Protein AF-A0A537WJ07-F1 (afdb_monomer_lite)

Foldseek 3Di:
DQCLQVQWDPAKDKDFWADQDPVPGIDGQDQAPFEEEEERSNADVHVSNPCNVVRYTYIYDYLQQALCNRCVVVGPYYHYGDHDDDVVVSCVRNVVRVVVVVD

Sequence (103 aa):
MDLAKEVTCRQSYDWTETVWRRETGYGRQDAPRFHVVAVDYGAKRNILRMLAEHGCRVTVVPATATTEDILRHEPDGIFLSNGPGDPAATGEYAVPVLRELIA

Radius of gyration: 14.04 Å; chains: 1; bounding box: 38×24×38 Å

Secondary structure (DSSP, 8-state):
---HHHHS-SS-EEE-EEEEETTTEEEE--S-SEEEEEEESS--HHHHHHHHHTTEEEEEEETT--HHHHHTT--SEEEE---SS-HHHHHHHHHHHHHHHH-

Structure (mmCIF, N/CA/C/O backbone):
data_AF-A0A537WJ07-F1
#
_entry.id   AF-A0A537WJ07-F1
#
loop_
_atom_site.group_PDB
_atom_site.id
_atom_site.type_symbol
_atom_site.label_atom_id
_atom_site.label_alt_id
_atom_site.label_comp_id
_atom_site.label_asym_id
_atom_site.label_entity_id
_atom_site.label_seq_id
_atom_site.pdbx_PDB_ins_code
_atom_site.Cartn_x
_atom_site.Cartn_y
_atom_site.Cartn_z
_atom_site.occupancy
_atom_site.B_iso_or_equiv
_atom_site.auth_seq_id
_atom_site.auth_comp_id
_atom_site.auth_asym_id
_atom_site.auth_atom_id
_atom_site.pdbx_PDB_model_num
ATOM 1 N N . MET A 1 1 ? 0.197 4.471 20.718 1.00 70.44 1 MET A N 1
ATOM 2 C CA . MET A 1 1 ? 0.126 5.704 19.896 1.00 70.44 1 MET A CA 1
ATOM 3 C C . MET A 1 1 ? -0.006 5.273 18.445 1.00 70.44 1 MET A C 1
ATOM 5 O O . MET A 1 1 ? 0.759 4.407 18.033 1.00 70.44 1 MET A O 1
ATOM 9 N N . ASP A 1 2 ? -0.986 5.809 17.717 1.00 83.81 2 ASP A N 1
ATOM 10 C CA . ASP A 1 2 ? -1.276 5.436 16.325 1.00 83.81 2 ASP A CA 1
ATOM 11 C C . ASP A 1 2 ? -0.456 6.297 15.359 1.00 83.81 2 ASP A C 1
ATOM 13 O O . ASP A 1 2 ? -0.833 7.422 15.045 1.00 83.81 2 ASP A O 1
ATOM 17 N N . LEU A 1 3 ? 0.690 5.770 14.926 1.00 87.44 3 LEU A N 1
ATOM 18 C CA . LEU A 1 3 ? 1.590 6.460 13.997 1.00 87.44 3 LEU A CA 1
ATOM 19 C C . LEU A 1 3 ? 1.259 6.163 12.527 1.00 87.44 3 LEU A C 1
ATOM 21 O O . LEU A 1 3 ? 1.721 6.877 11.641 1.00 87.44 3 LEU A O 1
ATOM 25 N N . ALA A 1 4 ? 0.448 5.137 12.245 1.00 87.62 4 ALA A N 1
ATOM 26 C CA . ALA A 1 4 ? 0.082 4.760 10.880 1.00 87.62 4 ALA A CA 1
ATOM 27 C C . ALA A 1 4 ? -0.740 5.861 10.187 1.00 87.62 4 ALA A C 1
ATOM 29 O O . ALA A 1 4 ? -0.504 6.165 9.017 1.00 87.62 4 ALA A O 1
ATOM 30 N N . LYS A 1 5 ? -1.630 6.541 10.926 1.00 88.88 5 LYS A N 1
ATOM 31 C CA . LYS A 1 5 ? -2.402 7.692 10.417 1.00 88.88 5 LYS A CA 1
ATOM 32 C C . LYS A 1 5 ? -1.544 8.896 10.023 1.00 88.88 5 LYS A C 1
ATOM 34 O O . LYS A 1 5 ? -1.996 9.721 9.234 1.00 88.88 5 LYS A O 1
ATOM 39 N N . GLU A 1 6 ? -0.329 9.014 10.553 1.00 92.12 6 GLU A N 1
ATOM 40 C CA . GLU A 1 6 ? 0.572 10.120 10.214 1.00 92.12 6 GLU A CA 1
ATOM 41 C C . GLU A 1 6 ? 1.358 9.861 8.924 1.00 92.12 6 GLU A C 1
ATOM 43 O O . GLU A 1 6 ? 1.740 10.809 8.235 1.00 92.12 6 GLU A O 1
ATOM 48 N N . VAL A 1 7 ? 1.600 8.587 8.592 1.00 94.69 7 VAL A N 1
ATOM 49 C CA . VAL A 1 7 ? 2.471 8.184 7.474 1.00 94.69 7 VAL A CA 1
ATOM 50 C C . VAL A 1 7 ? 1.732 7.569 6.285 1.00 94.69 7 VAL A C 1
ATOM 52 O O . VAL A 1 7 ? 2.336 7.426 5.224 1.00 94.69 7 VAL A O 1
ATOM 55 N N . THR A 1 8 ? 0.453 7.221 6.444 1.00 96.69 8 THR A N 1
ATOM 56 C CA . THR A 1 8 ? -0.413 6.743 5.357 1.00 96.69 8 THR A CA 1
ATOM 57 C C . THR A 1 8 ? -0.501 7.746 4.207 1.00 96.69 8 THR A C 1
ATOM 59 O O . THR A 1 8 ? -0.427 8.967 4.390 1.00 96.69 8 THR A O 1
ATOM 62 N N . CYS A 1 9 ? -0.755 7.243 3.002 1.00 95.12 9 CYS A N 1
ATOM 63 C CA . CYS A 1 9 ? -1.140 8.071 1.874 1.00 95.12 9 CYS A CA 1
ATOM 64 C C . CYS A 1 9 ? -2.426 8.869 2.156 1.00 95.12 9 CYS 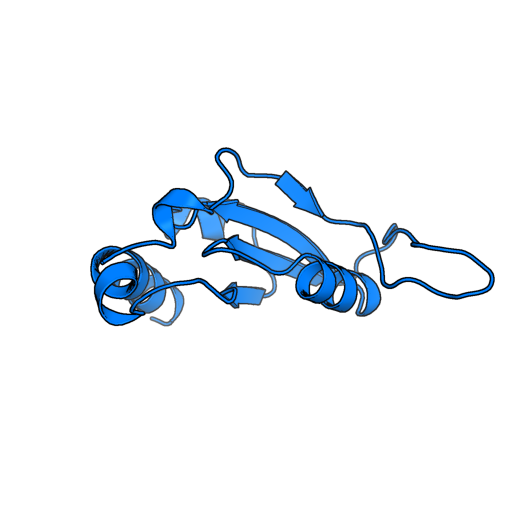A C 1
ATOM 66 O O . CYS A 1 9 ? -3.333 8.417 2.857 1.00 95.12 9 CYS A O 1
ATOM 68 N N . ARG A 1 10 ? -2.493 10.090 1.607 1.00 93.50 10 ARG A N 1
ATOM 69 C CA . ARG A 1 10 ? -3.654 10.992 1.745 1.00 93.50 10 ARG A CA 1
ATOM 70 C C . ARG A 1 10 ? -4.743 10.734 0.709 1.00 93.50 10 ARG A C 1
ATOM 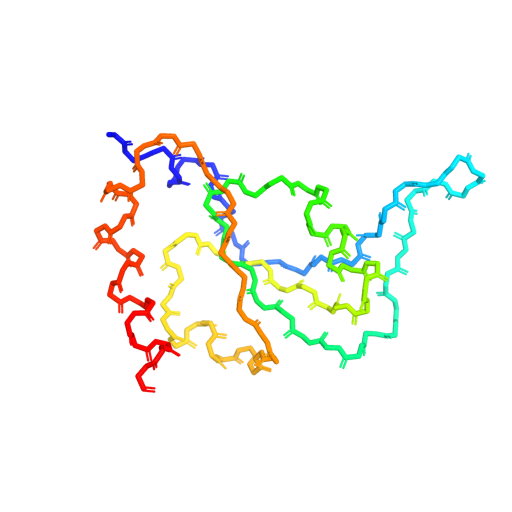72 O O . ARG A 1 10 ? -5.892 11.097 0.925 1.00 93.50 10 ARG A O 1
ATOM 79 N N . GLN A 1 11 ? -4.356 10.189 -0.437 1.00 95.19 11 GLN A N 1
ATOM 80 C CA . GLN A 1 11 ? -5.231 9.850 -1.551 1.00 95.19 11 GLN A CA 1
ATOM 81 C C . GLN A 1 11 ? -4.774 8.509 -2.103 1.00 95.19 11 GLN A C 1
ATOM 83 O O . GLN A 1 11 ? -3.569 8.236 -2.115 1.00 95.19 11 GLN A O 1
ATOM 88 N N . SER A 1 12 ? -5.728 7.701 -2.557 1.00 97.62 12 SER A N 1
ATOM 89 C CA . SER A 1 12 ? -5.416 6.444 -3.224 1.00 97.62 12 SER A CA 1
ATOM 90 C C . SER A 1 12 ? -4.636 6.701 -4.511 1.00 97.62 12 SER A C 1
ATOM 92 O O . SER A 1 12 ? -4.875 7.692 -5.204 1.00 97.62 12 SER A O 1
ATOM 94 N N . TYR A 1 13 ? -3.696 5.818 -4.831 1.00 98.12 13 TYR A N 1
ATOM 95 C CA . TYR A 1 13 ? -2.872 5.936 -6.031 1.00 98.12 13 TYR A CA 1
ATOM 96 C C . TYR A 1 13 ? -2.476 4.565 -6.572 1.00 98.12 13 TYR A C 1
ATOM 98 O O . TYR A 1 13 ? -2.395 3.587 -5.831 1.00 98.12 13 TYR A O 1
ATOM 106 N N . ASP A 1 14 ? -2.176 4.505 -7.866 1.00 97.69 14 ASP A N 1
ATOM 107 C CA . ASP A 1 14 ? -1.665 3.291 -8.494 1.00 97.69 14 ASP A CA 1
ATOM 108 C C . ASP A 1 14 ? -0.139 3.218 -8.417 1.00 97.69 14 ASP A C 1
ATOM 110 O O . ASP A 1 14 ? 0.575 4.212 -8.584 1.00 97.69 14 ASP A O 1
ATOM 114 N N . TRP A 1 15 ? 0.373 2.009 -8.209 1.00 98.00 15 TRP A N 1
ATOM 115 C CA . TRP A 1 15 ? 1.793 1.703 -8.221 1.00 98.00 15 TRP A CA 1
ATOM 116 C C . TRP A 1 15 ? 2.111 0.675 -9.306 1.00 98.00 15 TRP A C 1
ATOM 118 O O . TRP A 1 15 ? 1.580 -0.437 -9.320 1.00 98.00 15 TRP A O 1
ATOM 128 N N . THR A 1 16 ? 3.035 1.041 -10.193 1.00 96.25 16 THR A N 1
ATOM 129 C CA . THR A 1 16 ? 3.497 0.190 -11.301 1.00 96.25 16 THR A CA 1
ATOM 130 C C . THR A 1 16 ? 5.020 0.067 -11.370 1.00 96.25 16 THR A C 1
ATOM 132 O O . THR A 1 16 ? 5.520 -0.647 -12.227 1.00 96.25 16 THR A O 1
ATOM 135 N N . GLU A 1 17 ? 5.786 0.775 -10.536 1.00 97.88 17 GLU A N 1
ATOM 136 C CA . GLU A 1 17 ? 7.258 0.715 -10.559 1.00 97.88 17 GLU A CA 1
ATOM 137 C C . GLU A 1 17 ? 7.740 -0.654 -10.048 1.00 97.88 17 GLU A C 1
ATOM 139 O O . GLU A 1 17 ? 7.312 -1.092 -8.981 1.00 97.88 17 GLU A O 1
ATOM 144 N N . THR A 1 18 ? 8.630 -1.332 -10.773 1.00 97.62 18 THR A N 1
ATOM 145 C CA . THR A 1 18 ? 9.165 -2.646 -10.368 1.00 97.62 18 THR A CA 1
ATOM 146 C C . THR A 1 18 ? 10.509 -2.525 -9.643 1.00 97.62 18 THR A C 1
ATOM 148 O O . THR A 1 18 ? 10.972 -1.423 -9.337 1.00 97.62 18 THR A O 1
ATOM 151 N N . VAL A 1 19 ? 11.130 -3.649 -9.270 1.00 97.81 19 VAL A N 1
ATOM 152 C CA . VAL A 1 19 ? 12.390 -3.625 -8.509 1.00 97.81 19 VAL A CA 1
ATOM 153 C C . VAL A 1 19 ? 13.540 -3.049 -9.336 1.00 97.81 19 VAL A C 1
ATOM 155 O O . VAL A 1 19 ? 13.573 -3.144 -10.560 1.00 97.81 19 VAL A O 1
ATOM 158 N N . TRP A 1 20 ? 14.509 -2.450 -8.646 1.00 98.06 20 TRP A N 1
ATOM 159 C CA . TRP A 1 20 ? 15.700 -1.910 -9.291 1.00 98.06 20 TRP A CA 1
ATOM 160 C C . TRP A 1 20 ? 16.625 -3.027 -9.781 1.00 98.06 20 TRP A C 1
ATOM 162 O O . TRP A 1 20 ? 16.915 -3.971 -9.041 1.00 98.06 20 TRP A O 1
ATOM 172 N N . ARG A 1 21 ? 17.150 -2.880 -10.997 1.00 96.69 21 ARG A N 1
ATOM 173 C CA . ARG A 1 21 ? 18.223 -3.706 -11.564 1.00 96.69 21 ARG A CA 1
ATOM 174 C C . ARG A 1 21 ? 19.391 -2.814 -11.967 1.00 96.69 21 ARG A C 1
ATOM 176 O O . ARG A 1 21 ? 19.197 -1.672 -12.374 1.00 96.69 21 ARG A O 1
ATOM 183 N N . ARG A 1 22 ? 20.613 -3.336 -11.873 1.00 96.81 22 ARG A N 1
ATOM 184 C CA . ARG A 1 22 ? 21.834 -2.550 -12.106 1.00 96.81 22 ARG A CA 1
ATOM 185 C C . ARG A 1 22 ? 21.921 -2.005 -13.530 1.00 96.81 22 ARG A C 1
ATOM 187 O O . ARG A 1 22 ? 22.406 -0.899 -13.728 1.00 96.81 22 ARG A O 1
ATOM 194 N N . GLU A 1 23 ? 21.453 -2.778 -14.499 1.00 96.75 23 GLU A N 1
ATOM 195 C CA . GLU A 1 23 ? 21.559 -2.475 -15.923 1.00 96.75 23 GLU A CA 1
ATOM 196 C C . GLU A 1 23 ? 20.443 -1.545 -16.419 1.00 96.75 23 GLU A C 1
ATOM 198 O O . GLU A 1 23 ? 20.668 -0.755 -17.331 1.00 96.75 23 GLU A O 1
ATOM 203 N N . THR A 1 24 ? 19.245 -1.636 -15.833 1.00 95.00 24 THR A N 1
ATOM 204 C CA . THR A 1 24 ? 18.028 -0.992 -16.361 1.00 95.00 24 THR A CA 1
ATOM 205 C C . THR A 1 24 ? 17.343 -0.039 -15.385 1.00 95.00 24 THR A C 1
ATOM 207 O O . THR A 1 24 ? 16.410 0.659 -15.771 1.00 95.00 24 THR A O 1
ATOM 210 N N . GLY A 1 25 ? 17.809 0.046 -14.138 1.00 97.31 25 GLY A N 1
ATOM 211 C CA . GLY A 1 25 ? 17.178 0.865 -13.111 1.00 97.31 25 GLY A CA 1
ATOM 212 C C . GLY A 1 25 ? 15.859 0.269 -12.615 1.00 97.31 25 GLY A C 1
ATOM 213 O O . GLY A 1 25 ? 15.694 -0.950 -12.576 1.00 97.31 25 GLY A O 1
ATOM 214 N N . TYR A 1 26 ? 14.934 1.132 -12.187 1.00 97.81 26 TYR A N 1
ATOM 215 C CA . TYR A 1 26 ? 13.563 0.722 -11.875 1.00 97.81 26 TYR A CA 1
ATOM 216 C C . TYR A 1 26 ? 12.786 0.475 -13.169 1.00 97.81 26 TYR A C 1
ATOM 218 O O . TYR A 1 26 ? 12.820 1.304 -14.078 1.00 97.81 26 TYR A O 1
ATOM 226 N N . GLY A 1 27 ? 12.083 -0.653 -13.243 1.00 96.19 27 GLY A N 1
ATOM 227 C CA . GLY A 1 27 ? 11.196 -0.965 -14.360 1.00 96.19 27 GLY A CA 1
ATOM 228 C C . GLY A 1 27 ? 9.758 -0.510 -14.121 1.00 96.19 27 GLY A C 1
ATOM 229 O O . GLY A 1 27 ? 9.441 0.179 -13.146 1.00 96.19 27 GL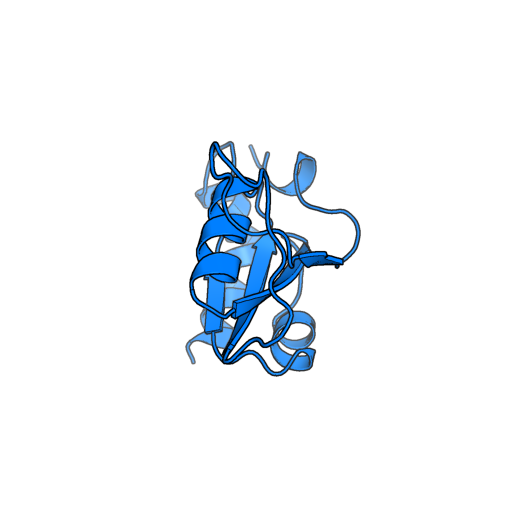Y A O 1
ATOM 230 N N . ARG A 1 28 ? 8.868 -0.937 -15.018 1.00 96.88 28 ARG A N 1
ATOM 231 C CA . ARG A 1 28 ? 7.431 -0.679 -14.950 1.00 96.88 28 ARG A CA 1
ATOM 232 C C . ARG A 1 28 ? 6.643 -1.952 -15.269 1.00 96.88 28 ARG A C 1
ATOM 234 O O . ARG A 1 28 ? 7.033 -2.725 -16.137 1.00 96.88 28 ARG A O 1
ATOM 241 N N . GLN A 1 29 ? 5.555 -2.168 -14.540 1.00 96.81 29 GLN A N 1
ATOM 242 C CA . GLN A 1 29 ? 4.574 -3.215 -14.789 1.00 96.81 29 GLN A CA 1
ATOM 243 C C . GLN A 1 29 ? 3.503 -2.690 -15.750 1.00 96.81 29 GLN A C 1
ATOM 245 O O . GLN A 1 29 ? 2.676 -1.869 -15.354 1.00 96.81 29 GLN A O 1
ATOM 250 N N . ASP A 1 30 ? 3.520 -3.180 -16.990 1.00 96.25 30 ASP A N 1
ATOM 251 C CA . ASP A 1 30 ? 2.617 -2.733 -18.061 1.00 96.25 30 ASP A CA 1
ATOM 252 C C . ASP A 1 30 ? 1.587 -3.797 -18.488 1.00 96.25 30 ASP A C 1
ATOM 254 O O . ASP A 1 30 ? 0.621 -3.476 -19.176 1.00 96.25 30 ASP A O 1
ATOM 258 N N . ALA A 1 31 ? 1.752 -5.054 -18.063 1.00 96.81 31 ALA A N 1
ATOM 259 C CA . ALA A 1 31 ? 0.857 -6.167 -18.387 1.00 96.81 31 ALA A CA 1
ATOM 260 C C . ALA A 1 31 ? 0.522 -6.990 -17.125 1.00 96.81 31 ALA A C 1
ATOM 262 O O . ALA A 1 31 ? 0.923 -8.156 -17.013 1.00 96.81 31 ALA A O 1
ATOM 263 N N . PRO A 1 32 ? -0.176 -6.385 -16.142 1.00 96.81 32 PRO A N 1
ATOM 264 C CA . PRO A 1 32 ? -0.481 -7.043 -14.881 1.00 96.81 32 PRO A CA 1
ATOM 265 C C . PRO A 1 32 ? -1.436 -8.222 -15.088 1.00 96.81 32 PRO A C 1
ATOM 267 O O . PRO A 1 32 ? -2.377 -8.158 -15.875 1.00 96.81 32 PRO A O 1
ATOM 270 N N . ARG A 1 33 ? -1.189 -9.300 -14.346 1.00 97.75 33 ARG A N 1
ATOM 271 C CA . ARG A 1 33 ? -2.018 -10.514 -14.309 1.00 97.75 33 ARG A CA 1
ATOM 272 C C . ARG A 1 33 ? -2.980 -10.538 -13.129 1.00 97.75 33 ARG A C 1
ATOM 274 O O . ARG A 1 33 ? -3.967 -11.256 -13.193 1.00 97.75 33 ARG A O 1
ATOM 281 N N . PHE A 1 34 ? -2.645 -9.803 -12.073 1.00 98.06 34 PHE A N 1
ATOM 282 C CA . PHE A 1 34 ? -3.408 -9.732 -10.835 1.00 98.06 34 PHE A CA 1
ATOM 283 C C . PHE A 1 34 ? -3.592 -8.276 -10.420 1.00 98.06 34 PHE A C 1
ATOM 285 O O . PHE A 1 34 ? -2.752 -7.424 -10.728 1.00 98.06 34 PHE A O 1
ATOM 292 N N . HIS A 1 35 ? -4.640 -7.993 -9.660 1.00 98.06 35 HIS A N 1
ATOM 293 C CA . HIS A 1 35 ? -4.866 -6.718 -9.003 1.00 98.06 35 HIS A CA 1
ATOM 294 C C . HIS A 1 35 ? -4.818 -6.878 -7.489 1.00 98.06 35 HIS A C 1
ATOM 296 O O . HIS A 1 35 ? -5.621 -7.586 -6.892 1.00 98.06 35 HIS A O 1
ATOM 302 N N . VAL A 1 36 ? -3.863 -6.193 -6.864 1.00 98.50 36 VAL A N 1
ATOM 303 C CA . VAL A 1 36 ? -3.724 -6.148 -5.411 1.00 98.50 36 VAL A CA 1
ATOM 304 C C . VAL A 1 36 ? -4.101 -4.767 -4.897 1.00 98.50 36 VAL A C 1
ATOM 306 O O . VAL A 1 36 ? -3.545 -3.763 -5.345 1.00 98.50 36 VAL A O 1
ATOM 309 N N . VAL A 1 37 ? -4.994 -4.709 -3.913 1.00 98.56 37 VAL A N 1
ATOM 310 C CA . VAL A 1 37 ? -5.219 -3.487 -3.131 1.00 98.56 37 VAL A CA 1
ATOM 311 C C . VAL A 1 37 ? -4.332 -3.528 -1.892 1.00 98.56 37 VAL A C 1
ATOM 313 O O . VAL A 1 37 ? -4.422 -4.452 -1.088 1.00 98.56 37 VAL A O 1
ATOM 316 N N . ALA A 1 38 ? -3.450 -2.543 -1.746 1.00 98.38 38 ALA A N 1
ATOM 317 C CA . ALA A 1 38 ? -2.547 -2.409 -0.611 1.00 98.38 38 ALA A CA 1
ATOM 318 C C . ALA A 1 38 ? -3.058 -1.327 0.351 1.00 98.38 38 ALA A C 1
ATOM 320 O O . ALA A 1 38 ? -3.087 -0.152 -0.010 1.00 98.38 38 ALA A O 1
ATOM 321 N N . VAL A 1 39 ? -3.420 -1.707 1.577 1.00 97.94 39 VAL A N 1
ATOM 322 C CA . VAL A 1 39 ? -3.772 -0.747 2.633 1.00 97.94 39 VAL A CA 1
ATOM 323 C C . VAL A 1 39 ? -2.488 -0.185 3.238 1.00 97.94 39 VAL A C 1
ATOM 325 O O . VAL A 1 39 ? -1.655 -0.939 3.752 1.00 97.94 39 VAL A O 1
ATOM 328 N N . ASP A 1 40 ? -2.312 1.131 3.131 1.00 97.88 40 ASP A N 1
ATOM 329 C CA . ASP A 1 40 ? -1.091 1.835 3.506 1.00 97.88 40 ASP A CA 1
ATOM 330 C C . ASP A 1 40 ? -1.091 2.248 4.977 1.00 97.88 40 ASP A C 1
ATOM 332 O O . ASP A 1 40 ? -1.606 3.294 5.355 1.00 97.88 40 ASP A O 1
ATOM 336 N N . TYR A 1 41 ? -0.439 1.447 5.808 1.00 96.62 41 TYR A N 1
ATOM 337 C CA . TYR A 1 41 ? -0.129 1.781 7.197 1.00 96.62 41 TYR A CA 1
ATOM 338 C C . TYR A 1 41 ? 1.258 2.432 7.364 1.00 96.62 41 TYR A C 1
ATOM 340 O O . TYR A 1 41 ? 1.736 2.575 8.488 1.00 96.62 41 TYR A O 1
ATOM 348 N N . GLY A 1 42 ? 1.935 2.812 6.274 1.00 95.50 42 GLY A N 1
ATOM 349 C CA . GLY A 1 42 ? 3.344 3.228 6.252 1.00 95.50 42 GLY A CA 1
ATOM 350 C C . GLY A 1 42 ? 4.209 2.324 5.371 1.00 95.50 42 GLY A C 1
ATOM 351 O O . GLY A 1 42 ? 5.312 1.911 5.758 1.00 95.50 42 GLY A O 1
ATOM 352 N N . ALA A 1 43 ? 3.692 1.967 4.198 1.00 95.44 43 ALA A N 1
ATOM 353 C CA . ALA A 1 43 ? 4.249 0.970 3.305 1.00 95.44 43 ALA A CA 1
ATOM 354 C C . ALA A 1 43 ? 5.656 1.339 2.817 1.00 95.44 43 ALA A C 1
ATOM 356 O O . ALA A 1 43 ? 5.917 2.414 2.269 1.00 95.44 43 ALA A O 1
ATOM 357 N N . LYS A 1 44 ? 6.590 0.388 2.921 1.00 97.31 44 LYS A N 1
ATOM 358 C CA . LYS A 1 44 ? 7.878 0.509 2.229 1.00 97.31 44 LYS A CA 1
ATOM 359 C C . LYS A 1 44 ? 7.667 0.335 0.726 1.00 97.31 44 LYS A C 1
ATOM 361 O O . LYS A 1 44 ? 7.234 -0.726 0.284 1.00 97.31 44 LYS A O 1
ATOM 366 N N . ARG A 1 45 ? 8.115 1.312 -0.072 1.00 97.56 45 ARG A N 1
ATOM 367 C CA . ARG A 1 45 ? 8.042 1.279 -1.551 1.00 97.56 45 ARG A CA 1
ATOM 368 C C . ARG A 1 45 ? 8.547 -0.028 -2.162 1.00 97.56 45 ARG A C 1
ATOM 370 O O . ARG A 1 45 ? 7.994 -0.501 -3.144 1.00 97.56 45 ARG A O 1
ATOM 377 N N . ASN A 1 46 ? 9.572 -0.646 -1.572 1.00 97.94 46 ASN A N 1
ATOM 378 C CA . ASN A 1 46 ? 10.126 -1.884 -2.116 1.00 97.94 46 ASN A CA 1
ATOM 379 C C . ASN A 1 46 ? 9.161 -3.079 -2.056 1.00 97.94 46 ASN A C 1
ATOM 381 O O . ASN A 1 46 ? 9.274 -3.971 -2.885 1.00 97.94 46 ASN A O 1
ATOM 385 N N . ILE A 1 47 ? 8.200 -3.089 -1.129 1.00 98.19 47 ILE A N 1
ATOM 386 C CA . ILE A 1 47 ? 7.150 -4.115 -1.095 1.00 98.19 47 ILE A CA 1
ATOM 387 C C . ILE A 1 47 ? 6.242 -3.964 -2.318 1.00 98.19 47 ILE A C 1
ATOM 389 O O . ILE A 1 47 ? 5.991 -4.938 -3.022 1.00 98.19 47 ILE A O 1
ATOM 393 N N . LEU A 1 48 ? 5.828 -2.730 -2.624 1.00 98.25 48 LEU A N 1
ATOM 394 C CA . LEU A 1 48 ? 5.005 -2.429 -3.799 1.00 98.25 48 LEU A CA 1
ATOM 395 C C . LEU A 1 48 ? 5.743 -2.785 -5.098 1.00 98.25 48 LEU A C 1
ATOM 397 O O . LEU A 1 48 ? 5.156 -3.369 -6.004 1.00 98.25 48 LEU A O 1
ATOM 401 N N . ARG A 1 49 ? 7.059 -2.530 -5.152 1.00 98.31 49 ARG A N 1
ATOM 402 C CA . ARG A 1 49 ? 7.919 -2.957 -6.270 1.00 98.31 49 ARG A CA 1
ATOM 403 C C . ARG A 1 49 ? 7.969 -4.463 -6.441 1.00 98.31 49 ARG A C 1
ATOM 405 O O . ARG A 1 49 ? 7.927 -4.938 -7.569 1.00 98.31 49 ARG A O 1
ATOM 412 N N . MET A 1 50 ? 8.071 -5.213 -5.344 1.00 98.19 50 MET A N 1
ATOM 413 C CA . MET A 1 50 ? 8.061 -6.672 -5.409 1.00 98.19 50 MET A CA 1
ATOM 414 C C . MET A 1 50 ? 6.706 -7.200 -5.879 1.00 98.19 50 MET A C 1
ATOM 416 O O . MET A 1 50 ? 6.690 -8.091 -6.719 1.00 98.19 50 MET A O 1
ATOM 420 N N . LEU A 1 51 ? 5.588 -6.632 -5.422 1.00 98.19 51 LEU A N 1
ATOM 421 C CA . LEU A 1 51 ? 4.259 -6.982 -5.938 1.00 98.19 51 LEU A CA 1
ATOM 422 C C . LEU A 1 51 ? 4.156 -6.708 -7.449 1.00 98.19 51 LEU A C 1
ATOM 424 O O . LEU A 1 51 ? 3.753 -7.587 -8.208 1.00 98.19 51 LEU A O 1
ATOM 428 N N . ALA A 1 52 ? 4.601 -5.533 -7.900 1.00 98.06 52 ALA A N 1
ATOM 429 C CA . ALA A 1 52 ? 4.618 -5.175 -9.318 1.00 98.06 52 ALA A CA 1
ATOM 430 C C . ALA A 1 52 ? 5.510 -6.108 -10.162 1.00 98.06 52 ALA A C 1
ATOM 432 O O . ALA A 1 52 ? 5.116 -6.517 -11.257 1.00 98.06 52 ALA A O 1
ATOM 433 N N . GLU A 1 53 ? 6.678 -6.503 -9.643 1.00 97.69 53 GLU A N 1
ATOM 434 C CA . GLU A 1 53 ? 7.585 -7.473 -10.279 1.00 97.69 53 GLU A CA 1
ATOM 435 C C . GLU A 1 53 ? 6.925 -8.852 -10.456 1.00 97.69 53 GLU A C 1
ATOM 437 O O . GLU A 1 53 ? 7.177 -9.535 -11.445 1.00 97.69 53 GLU A O 1
ATOM 442 N N . HIS A 1 54 ? 6.033 -9.246 -9.543 1.00 97.25 54 HIS A N 1
ATOM 443 C CA . HIS A 1 54 ? 5.301 -10.518 -9.612 1.00 97.25 54 HIS A CA 1
ATOM 444 C C . HIS A 1 54 ? 4.009 -10.435 -10.443 1.00 97.25 54 HIS A C 1
ATOM 446 O O . HIS A 1 54 ? 3.184 -11.347 -10.409 1.00 97.25 54 HIS A O 1
ATOM 452 N N . GLY A 1 55 ? 3.840 -9.371 -11.233 1.00 97.38 55 GLY A N 1
ATOM 453 C CA . GLY A 1 55 ? 2.716 -9.232 -12.155 1.00 97.38 55 GLY A CA 1
ATOM 454 C C . GLY A 1 55 ? 1.468 -8.608 -11.540 1.00 97.38 55 GLY A C 1
ATOM 455 O O . GLY A 1 55 ? 0.400 -8.722 -12.138 1.00 97.38 55 GLY A O 1
ATOM 456 N N . CYS A 1 56 ? 1.566 -7.953 -10.382 1.00 98.12 56 CYS A N 1
ATOM 457 C CA . CYS A 1 56 ? 0.425 -7.265 -9.783 1.00 98.12 56 CYS A CA 1
ATOM 458 C C . CYS A 1 56 ? 0.335 -5.806 -10.259 1.00 98.12 56 CYS A C 1
ATOM 460 O O . CYS A 1 56 ? 1.303 -5.052 -10.159 1.00 98.12 56 CYS A O 1
ATOM 462 N N . ARG A 1 57 ? -0.853 -5.365 -10.681 1.00 96.12 57 ARG A N 1
ATOM 463 C CA . ARG A 1 57 ? -1.253 -3.958 -10.551 1.00 96.12 57 ARG A CA 1
ATOM 464 C C . ARG A 1 57 ? -1.504 -3.713 -9.073 1.00 96.12 57 ARG A C 1
ATOM 466 O O . ARG A 1 57 ? -2.242 -4.486 -8.467 1.00 96.12 57 ARG A O 1
ATOM 473 N N . VAL A 1 58 ? -0.923 -2.667 -8.496 1.00 98.50 58 VAL A N 1
ATOM 474 C CA . VAL A 1 58 ? -1.150 -2.344 -7.085 1.00 98.50 58 VAL A CA 1
ATOM 475 C C . VAL A 1 58 ? -1.901 -1.028 -6.979 1.00 98.50 58 VAL A C 1
ATOM 477 O O . VAL A 1 58 ? -1.411 -0.012 -7.459 1.00 98.50 58 VAL A O 1
ATOM 480 N N . THR A 1 59 ? -3.059 -1.039 -6.327 1.00 98.56 59 THR A N 1
ATOM 481 C CA . THR A 1 59 ? -3.752 0.187 -5.919 1.00 98.56 59 THR A CA 1
ATOM 482 C C . THR A 1 59 ? -3.526 0.375 -4.430 1.00 98.56 59 THR A C 1
ATOM 484 O O . THR A 1 59 ? -3.881 -0.483 -3.626 1.00 98.56 59 THR A O 1
ATOM 487 N N . VAL A 1 60 ? -2.885 1.474 -4.057 1.00 98.50 60 VAL A N 1
ATOM 488 C CA . VAL A 1 60 ? -2.588 1.802 -2.666 1.00 98.50 60 VAL A CA 1
ATOM 489 C C . VAL A 1 60 ? -3.707 2.675 -2.124 1.00 98.50 60 VAL A C 1
ATOM 491 O O . VAL A 1 60 ? -4.015 3.704 -2.723 1.00 98.50 60 VAL A O 1
ATOM 494 N N . VAL A 1 61 ? -4.296 2.283 -0.997 1.00 98.25 61 VAL A N 1
ATOM 495 C CA . VAL A 1 61 ? -5.397 3.001 -0.338 1.00 98.25 61 VAL A CA 1
ATOM 496 C C . VAL A 1 61 ? -4.993 3.442 1.073 1.00 98.25 61 VAL A C 1
ATOM 498 O O . VAL A 1 61 ? -4.132 2.798 1.678 1.00 98.25 61 VAL A O 1
ATOM 501 N N . PRO A 1 62 ? -5.590 4.516 1.623 1.00 97.56 62 PRO A N 1
ATOM 502 C CA . PRO A 1 62 ? -5.254 4.991 2.962 1.00 97.56 62 PRO A CA 1
ATOM 503 C C . PRO A 1 62 ? -5.515 3.953 4.060 1.00 97.56 62 PRO A C 1
ATOM 505 O O . PRO A 1 62 ? -6.418 3.128 3.941 1.00 97.56 62 PRO A O 1
ATOM 508 N N . ALA A 1 63 ? -4.813 4.077 5.188 1.00 96.19 63 ALA A N 1
ATOM 509 C CA . ALA A 1 63 ? -5.026 3.285 6.404 1.00 96.19 63 ALA A CA 1
ATOM 510 C C . ALA A 1 63 ? -6.494 3.247 6.879 1.00 96.19 63 ALA A C 1
ATOM 512 O O . ALA A 1 63 ? -6.916 2.284 7.515 1.00 96.19 63 ALA A O 1
ATOM 513 N N . THR A 1 64 ? -7.262 4.301 6.590 1.00 94.62 64 THR A N 1
ATOM 514 C CA . THR A 1 64 ? -8.670 4.464 6.980 1.00 94.62 64 THR A CA 1
ATOM 515 C C . THR A 1 64 ? -9.662 4.060 5.885 1.00 94.62 64 THR A C 1
ATOM 517 O O . THR A 1 64 ? -10.840 4.391 6.003 1.00 94.62 64 THR A O 1
ATOM 520 N N . ALA A 1 65 ? -9.206 3.423 4.801 1.00 96.19 65 ALA A N 1
ATOM 521 C CA . ALA A 1 65 ? -10.083 2.948 3.736 1.00 96.19 65 ALA A CA 1
ATOM 522 C C . ALA A 1 65 ? -11.120 1.959 4.286 1.00 96.19 65 ALA A C 1
ATOM 524 O O . ALA A 1 65 ? -10.792 1.079 5.085 1.00 96.19 65 ALA A O 1
ATOM 525 N N . THR A 1 66 ? -12.372 2.115 3.861 1.00 96.69 66 THR A N 1
ATOM 526 C CA . THR A 1 66 ? -13.453 1.212 4.268 1.00 96.69 66 THR A CA 1
ATOM 527 C C . THR A 1 66 ? -13.431 -0.079 3.450 1.00 96.69 66 THR A C 1
ATOM 529 O O . THR A 1 66 ? -12.832 -0.141 2.374 1.00 96.69 66 THR A O 1
ATOM 532 N N . THR A 1 67 ? -14.133 -1.109 3.925 1.00 96.62 67 THR A N 1
ATOM 533 C CA . THR A 1 67 ? -14.359 -2.358 3.179 1.00 96.62 67 THR A CA 1
ATOM 534 C C . THR A 1 67 ? -14.923 -2.077 1.785 1.00 96.62 67 THR A C 1
ATOM 536 O O . THR A 1 67 ? -14.454 -2.635 0.797 1.00 96.62 67 THR A O 1
ATOM 539 N N . GLU A 1 68 ? -15.887 -1.157 1.689 1.00 96.31 68 GLU A N 1
ATOM 540 C CA . GLU A 1 68 ? -16.498 -0.759 0.422 1.00 96.31 68 GLU A CA 1
ATOM 541 C C . GLU A 1 68 ? -15.480 -0.085 -0.510 1.00 96.31 68 GLU A C 1
ATOM 543 O O . GLU A 1 68 ? -15.425 -0.411 -1.692 1.00 96.31 68 GLU A O 1
ATOM 548 N N . ASP A 1 69 ? -14.629 0.807 0.010 1.00 95.94 69 ASP A N 1
ATOM 549 C CA . ASP A 1 69 ? -13.572 1.454 -0.781 1.00 95.94 69 ASP A CA 1
ATOM 550 C C . ASP A 1 69 ? -12.564 0.442 -1.328 1.00 95.94 69 ASP A C 1
ATOM 552 O O . ASP A 1 69 ? -12.141 0.557 -2.475 1.00 95.94 69 ASP A O 1
ATOM 556 N N . ILE A 1 70 ? -12.210 -0.568 -0.531 1.00 97.19 70 ILE A N 1
ATOM 557 C CA . ILE A 1 70 ? -11.289 -1.634 -0.936 1.00 97.19 70 ILE A CA 1
ATOM 55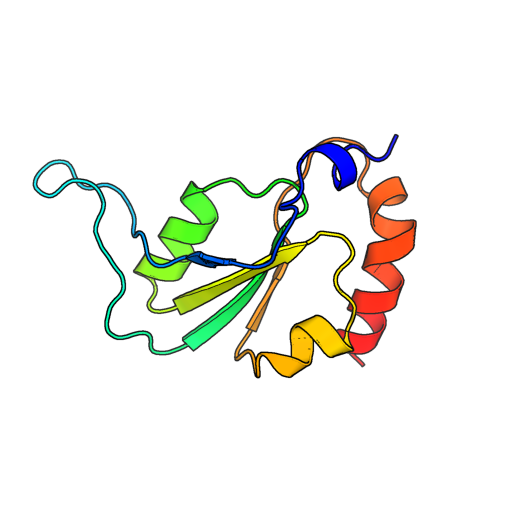8 C C . ILE A 1 70 ? -11.928 -2.531 -2.003 1.00 97.19 70 ILE A C 1
ATOM 560 O O . ILE A 1 70 ? -11.306 -2.797 -3.030 1.00 97.19 70 ILE A O 1
ATOM 564 N N . LEU A 1 71 ? -13.165 -2.986 -1.791 1.00 96.75 71 LEU A N 1
ATOM 565 C CA . LEU A 1 71 ? -13.844 -3.919 -2.698 1.00 96.75 71 LEU A CA 1
ATOM 566 C C . LEU A 1 71 ? -14.316 -3.264 -4.001 1.00 96.75 71 LEU A C 1
ATOM 568 O O . LEU A 1 71 ? -14.381 -3.945 -5.022 1.00 96.75 71 LEU A O 1
ATOM 572 N N . ARG A 1 72 ? -14.567 -1.947 -4.012 1.00 97.19 72 ARG A N 1
ATOM 573 C CA . ARG A 1 72 ? -14.859 -1.168 -5.233 1.00 97.19 72 ARG A CA 1
ATOM 574 C C . ARG A 1 72 ? -13.773 -1.282 -6.304 1.00 97.19 72 ARG A C 1
ATOM 576 O O . ARG A 1 72 ? -14.040 -1.015 -7.471 1.00 97.19 72 ARG A O 1
ATOM 583 N N . HIS A 1 73 ? -12.555 -1.640 -5.909 1.00 96.69 73 HIS A N 1
ATOM 584 C CA . HIS A 1 73 ? -11.442 -1.853 -6.823 1.00 96.69 73 HIS A CA 1
ATOM 585 C C . HIS A 1 73 ? -11.427 -3.244 -7.472 1.00 96.69 73 HIS A C 1
ATOM 587 O O . HIS A 1 73 ? -10.587 -3.457 -8.337 1.00 96.69 73 HIS A O 1
ATOM 593 N N . GLU A 1 74 ? -12.322 -4.159 -7.081 1.00 96.69 74 GLU A N 1
ATOM 594 C CA . GLU A 1 74 ? -12.381 -5.547 -7.566 1.00 96.69 74 GLU A CA 1
ATOM 595 C C . GLU A 1 74 ? -11.026 -6.291 -7.462 1.00 96.69 74 GLU A C 1
ATOM 597 O O . GLU A 1 74 ? -10.525 -6.815 -8.458 1.00 96.69 74 GLU A O 1
ATOM 602 N N . PRO A 1 75 ? -10.382 -6.322 -6.274 1.00 97.62 75 PRO A N 1
ATOM 603 C CA . PRO A 1 75 ? -9.059 -6.921 -6.127 1.00 97.62 75 PRO A CA 1
ATOM 604 C C . PRO A 1 75 ? -9.071 -8.452 -6.230 1.00 97.62 75 PRO A C 1
ATOM 606 O O . PRO A 1 75 ? -9.909 -9.119 -5.627 1.00 97.62 75 PRO A O 1
ATOM 609 N N . ASP A 1 76 ? -8.035 -9.013 -6.856 1.00 97.94 76 ASP A N 1
ATOM 610 C CA . ASP A 1 76 ? -7.687 -10.439 -6.754 1.00 97.94 76 ASP A CA 1
ATOM 611 C C . ASP A 1 76 ? -7.049 -10.778 -5.396 1.00 97.94 76 ASP A C 1
ATOM 613 O O . ASP A 1 76 ? -7.017 -11.934 -4.971 1.00 97.94 76 ASP A O 1
ATOM 617 N N . GLY A 1 77 ? -6.494 -9.772 -4.713 1.00 97.12 77 GLY A N 1
ATOM 618 C CA . GLY A 1 77 ? -5.893 -9.927 -3.397 1.00 97.12 77 GLY A CA 1
ATOM 619 C C . GLY A 1 77 ? -5.781 -8.615 -2.631 1.00 97.12 77 GLY A C 1
ATOM 620 O O . GLY A 1 77 ? -5.679 -7.532 -3.204 1.00 97.12 77 GLY A O 1
ATOM 621 N N . ILE A 1 78 ? -5.765 -8.714 -1.305 1.00 97.88 78 ILE A N 1
ATOM 622 C CA . ILE A 1 78 ? -5.626 -7.565 -0.408 1.00 97.88 78 ILE A CA 1
ATOM 623 C C . ILE A 1 78 ? -4.326 -7.723 0.373 1.00 97.88 78 ILE A C 1
ATOM 625 O O . ILE A 1 78 ? -4.045 -8.781 0.935 1.00 97.88 78 ILE A O 1
ATOM 629 N N . PHE A 1 79 ? -3.519 -6.668 0.394 1.00 97.81 79 PHE A N 1
ATOM 630 C CA . PHE A 1 79 ? -2.248 -6.619 1.100 1.00 97.81 79 PHE A CA 1
ATOM 631 C C . PHE A 1 79 ? -2.302 -5.588 2.229 1.00 97.81 79 PHE A C 1
ATOM 633 O O . PHE A 1 79 ? -2.692 -4.441 2.024 1.00 97.81 79 PHE A O 1
ATOM 640 N N . LEU A 1 80 ? -1.859 -5.986 3.420 1.00 96.94 80 LEU A N 1
ATOM 641 C CA . LEU A 1 80 ? -1.756 -5.108 4.584 1.00 96.94 80 LEU A CA 1
ATOM 642 C C . LEU A 1 80 ? -0.296 -4.718 4.763 1.00 96.94 80 LEU A C 1
ATOM 644 O O . LEU A 1 80 ? 0.553 -5.581 5.000 1.00 96.94 80 LEU A O 1
ATOM 648 N N . SER A 1 81 ? 0.017 -3.432 4.609 1.00 96.75 81 SER A N 1
ATOM 649 C CA . SER A 1 81 ? 1.408 -3.004 4.665 1.00 96.75 81 SER A CA 1
ATOM 650 C C . SER A 1 81 ? 1.978 -3.036 6.075 1.00 96.75 81 SER A C 1
ATOM 652 O O . SER A 1 81 ? 1.277 -3.073 7.083 1.00 96.75 81 SER A O 1
ATOM 654 N N . ASN A 1 82 ? 3.303 -2.943 6.147 1.00 94.62 82 ASN A N 1
ATOM 655 C CA . ASN A 1 82 ? 3.961 -2.564 7.386 1.00 94.62 82 ASN A CA 1
ATOM 656 C C . ASN A 1 82 ? 3.535 -1.145 7.810 1.00 94.62 82 ASN A C 1
ATOM 658 O O . ASN A 1 82 ? 3.129 -0.339 6.970 1.00 94.62 82 ASN A O 1
ATOM 662 N N . GLY A 1 83 ? 3.748 -0.825 9.085 1.00 92.94 83 GLY A N 1
ATOM 663 C CA . GLY A 1 83 ? 3.538 0.510 9.633 1.00 92.94 83 GLY A CA 1
ATOM 664 C C . GLY A 1 83 ? 4.352 0.752 10.907 1.00 92.94 83 GLY A C 1
ATOM 665 O O . GLY A 1 83 ? 4.861 -0.210 11.491 1.00 92.94 83 GLY A O 1
ATOM 666 N N . PRO A 1 84 ? 4.560 2.015 11.310 1.00 89.88 84 PRO A N 1
ATOM 667 C CA . PRO A 1 84 ? 5.212 2.366 12.566 1.00 89.88 84 PRO A CA 1
ATOM 668 C C . PRO A 1 84 ? 4.240 2.292 13.753 1.00 89.88 84 PRO A C 1
ATOM 670 O O . PRO A 1 84 ? 3.024 2.360 13.593 1.00 89.88 84 PRO A O 1
ATOM 673 N N . GLY A 1 85 ? 4.788 2.263 14.967 1.00 89.94 85 GLY A N 1
ATOM 674 C CA . GLY A 1 85 ? 3.996 2.338 16.196 1.00 89.94 85 GLY A CA 1
ATOM 675 C C . GLY A 1 85 ? 3.406 0.998 16.633 1.00 89.94 85 GLY A C 1
ATOM 676 O O . GLY A 1 85 ? 3.935 -0.062 16.305 1.00 89.94 85 GLY A O 1
ATOM 677 N N . ASP A 1 86 ? 2.350 1.072 17.443 1.00 88.81 86 ASP A N 1
ATOM 678 C CA . ASP A 1 86 ? 1.701 -0.091 18.050 1.00 88.81 86 ASP A CA 1
ATOM 679 C C . ASP A 1 86 ? 0.520 -0.576 17.185 1.00 88.81 86 ASP A C 1
ATOM 681 O O . ASP A 1 86 ? -0.460 0.168 17.041 1.00 88.81 86 ASP A O 1
ATOM 685 N N . PRO A 1 87 ? 0.558 -1.817 16.657 1.00 87.75 87 PRO A N 1
ATOM 686 C CA . PRO A 1 87 ? -0.535 -2.393 15.881 1.00 87.75 87 PRO A CA 1
ATOM 687 C C . PRO A 1 87 ? -1.877 -2.432 16.614 1.00 87.75 87 PRO A C 1
ATOM 689 O O . PRO A 1 87 ? -2.910 -2.414 15.952 1.00 87.75 87 PRO A O 1
ATOM 692 N N . ALA A 1 88 ? -1.900 -2.466 17.953 1.00 89.56 88 ALA A N 1
ATOM 693 C CA . ALA A 1 88 ? -3.154 -2.437 18.707 1.00 89.56 88 ALA A CA 1
ATOM 694 C C . ALA A 1 88 ? -3.924 -1.124 18.482 1.00 89.56 88 ALA A C 1
ATOM 696 O O . ALA A 1 88 ? -5.143 -1.147 18.334 1.00 89.56 88 ALA A O 1
ATOM 697 N N . ALA A 1 89 ? -3.210 0.002 18.372 1.00 88.88 89 ALA A N 1
ATOM 698 C CA . ALA A 1 89 ? -3.810 1.309 18.105 1.00 88.88 89 ALA A CA 1
ATOM 699 C C . ALA A 1 89 ? -4.302 1.427 16.650 1.00 88.88 89 ALA A C 1
ATOM 701 O O . ALA A 1 89 ? -5.385 1.946 16.398 1.00 88.88 89 ALA A O 1
ATOM 702 N N . THR A 1 90 ? -3.546 0.890 15.685 1.00 89.44 90 THR A N 1
ATOM 703 C CA . THR A 1 90 ? -4.004 0.750 14.288 1.00 89.44 90 THR A CA 1
ATOM 704 C C . THR A 1 90 ? -5.214 -0.187 14.185 1.00 89.44 90 THR A C 1
ATOM 706 O O . THR A 1 90 ? -6.122 0.018 13.378 1.00 89.44 90 THR A O 1
ATOM 709 N N . GLY A 1 91 ? -5.257 -1.203 15.046 1.00 89.56 91 GLY A N 1
ATOM 710 C CA . GLY A 1 91 ? -6.312 -2.201 15.094 1.00 89.56 91 GLY A CA 1
ATOM 711 C C . GLY A 1 91 ? -7.697 -1.641 15.415 1.00 89.56 91 GLY A C 1
ATOM 712 O O . GLY A 1 91 ? -8.676 -2.236 14.973 1.00 89.56 91 GLY A O 1
ATOM 713 N N . GLU A 1 92 ? -7.801 -0.493 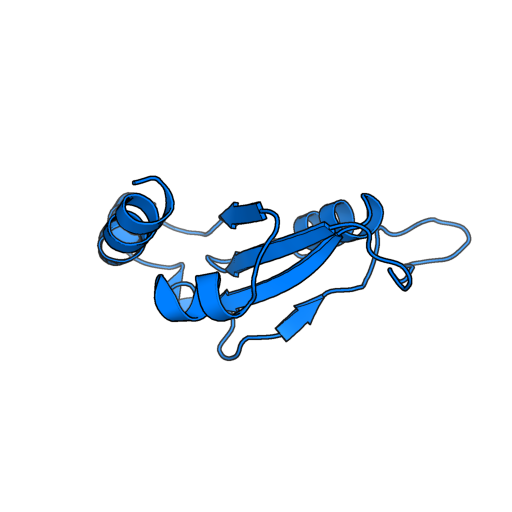16.094 1.00 91.62 92 GLU A N 1
ATOM 714 C CA . GLU A 1 92 ? -9.090 0.136 16.433 1.00 91.62 92 GLU A CA 1
ATOM 715 C C . GLU A 1 92 ? -9.968 0.409 15.202 1.00 91.62 92 GLU A C 1
ATOM 717 O O . GLU A 1 92 ? -11.190 0.314 15.288 1.00 91.62 92 GLU A O 1
ATOM 722 N N . TYR A 1 93 ? -9.354 0.703 14.052 1.00 89.69 93 TYR A N 1
ATOM 723 C CA . TYR A 1 93 ? -10.058 0.944 12.788 1.00 89.69 93 TYR A CA 1
ATOM 724 C C . TYR A 1 93 ? -9.760 -0.113 11.723 1.00 89.69 93 TYR A C 1
ATOM 726 O O . TYR A 1 93 ? -10.629 -0.402 10.905 1.00 89.69 93 TYR A O 1
ATOM 734 N N . ALA A 1 94 ? -8.576 -0.730 11.736 1.00 92.25 94 ALA A N 1
ATOM 735 C CA . ALA A 1 94 ? -8.236 -1.761 10.761 1.00 92.25 94 ALA A CA 1
ATOM 736 C C . ALA A 1 94 ? -8.984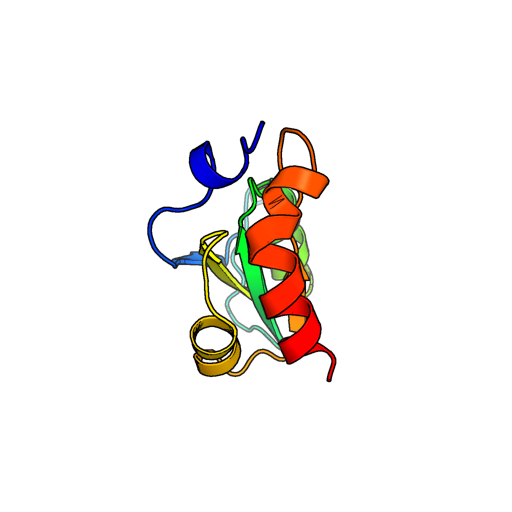 -3.080 11.022 1.00 92.25 94 ALA A C 1
ATOM 738 O O . ALA A 1 94 ? -9.513 -3.681 10.093 1.00 92.25 94 ALA A O 1
ATOM 739 N N . VAL A 1 95 ? -9.066 -3.543 12.276 1.00 93.56 95 VAL A N 1
ATOM 740 C CA . VAL A 1 95 ? -9.633 -4.870 12.592 1.00 93.56 95 VAL A CA 1
ATOM 741 C C . VAL A 1 95 ? -11.102 -5.014 12.176 1.00 93.56 95 VAL A C 1
ATOM 743 O O . VAL A 1 95 ? -11.428 -6.069 11.631 1.00 93.56 95 VAL A O 1
ATOM 746 N N . PRO A 1 96 ? -11.996 -4.026 12.390 1.00 94.69 96 PRO A N 1
ATOM 747 C CA . PRO A 1 96 ? -13.371 -4.107 11.895 1.00 94.69 96 PRO A CA 1
ATOM 748 C C . PRO A 1 96 ? -13.445 -4.333 10.379 1.00 94.69 96 PRO A C 1
ATOM 750 O O . PRO A 1 96 ? -14.087 -5.285 9.947 1.00 94.69 96 PRO A O 1
ATOM 753 N N . VAL A 1 97 ? -12.695 -3.548 9.597 1.00 94.81 97 VAL A N 1
ATOM 754 C CA . VAL A 1 97 ? -12.620 -3.677 8.130 1.00 94.81 97 VAL A CA 1
ATOM 755 C C . VAL A 1 97 ? -12.097 -5.059 7.726 1.00 94.81 97 VAL A C 1
ATOM 757 O O . VAL A 1 97 ? -12.683 -5.735 6.887 1.00 94.81 97 VAL A O 1
ATOM 760 N N . LEU A 1 98 ? -11.024 -5.537 8.363 1.00 92.88 98 LEU A N 1
ATOM 761 C CA . LEU A 1 98 ? -10.451 -6.852 8.053 1.00 92.88 98 LEU A CA 1
ATOM 762 C C . LEU A 1 98 ? -11.401 -8.008 8.361 1.00 92.88 98 LEU A C 1
ATOM 764 O O . LEU A 1 98 ? -11.408 -8.999 7.638 1.00 92.88 98 LEU A O 1
ATOM 768 N N . ARG A 1 99 ? -12.199 -7.897 9.426 1.00 94.19 99 ARG A N 1
ATOM 769 C CA . ARG A 1 99 ? -13.210 -8.908 9.750 1.00 94.19 99 ARG A CA 1
ATOM 770 C C . ARG A 1 99 ? -14.282 -8.988 8.673 1.00 94.19 99 ARG A C 1
ATOM 772 O O . ARG A 1 99 ? -14.680 -10.093 8.338 1.00 94.19 99 ARG A O 1
ATOM 779 N N . GLU A 1 100 ? -14.710 -7.854 8.128 1.00 94.50 100 GLU A N 1
ATOM 780 C CA . GLU A 1 100 ? -15.678 -7.816 7.027 1.00 94.50 100 GLU A CA 1
ATOM 781 C C . GLU A 1 100 ? -15.108 -8.406 5.730 1.00 94.50 100 GLU A C 1
ATOM 783 O O . GLU A 1 100 ? -15.835 -9.059 4.991 1.00 94.50 100 GLU A O 1
ATOM 788 N N . LEU A 1 101 ? -13.808 -8.231 5.472 1.00 91.25 101 LEU A N 1
ATOM 789 C CA . LEU A 1 101 ? -13.141 -8.756 4.273 1.00 91.25 101 LEU A CA 1
ATOM 790 C C . LEU A 1 101 ? -12.905 -10.277 4.290 1.00 91.25 101 LEU A C 1
ATOM 792 O O . LEU A 1 101 ? -12.692 -10.862 3.231 1.00 91.25 101 LEU A O 1
ATOM 796 N N . ILE A 1 102 ? -12.869 -10.903 5.470 1.00 88.69 102 ILE A N 1
ATOM 797 C CA . ILE A 1 102 ? -12.574 -12.342 5.643 1.00 88.69 102 ILE A CA 1
ATOM 798 C C . ILE A 1 102 ? -13.861 -13.171 5.853 1.00 88.69 102 ILE A C 1
ATOM 800 O O . ILE A 1 102 ? -13.801 -14.402 5.842 1.00 88.69 102 ILE A O 1
ATOM 804 N N . ALA A 1 103 ? -14.998 -12.508 6.085 1.00 67.94 103 ALA A N 1
ATOM 805 C CA . ALA A 1 103 ? -16.280 -13.138 6.406 1.00 67.94 103 ALA A CA 1
ATOM 806 C C . ALA A 1 103 ? -16.980 -13.806 5.209 1.00 67.94 103 ALA A C 1
ATOM 808 O O . ALA A 1 103 ? -16.607 -13.541 4.045 1.00 67.94 103 ALA A O 1
#

pLDDT: mean 94.99, std 4.86, range [67.94, 98.56]